Protein AF-A0A0T9FE63-F1 (afdb_monomer)

Mean predicted aligned error: 5.37 Å

Foldseek 3Di:
DDDDPPDDDDDADPVFWPDWDFDQDDPPDGHDDTFWTWTWGADPVRDIDIDTDGDPDRVCVVVVPDDDD

Radius of gyration: 13.03 Å; Cα contacts (8 Å, |Δi|>4): 94; chains: 1; bounding box: 28×34×30 Å

Secondary structure (DSSP, 8-state):
-B--TTS--B---GGGEEEEEEESEETTEE-SSS-EEEEEEE-TTS-EEEEEE--SSTTHHHHHHSPP-

Organism: Mycobacterium tuberculosis (NCBI:txid1773)

InterPro domains:
  IPR057446 PH domain-like, bacteria [PF25362] (1-67)

pLDDT: mean 86.44, std 10.67, range [50.09, 97.12]

Solvent-accessible surface area (backbone atoms only — not comparable to full-atom values): 4490 Å² total; per-residue (Å²): 120,52,77,50,91,99,51,80,71,47,80,76,61,74,90,34,53,76,46,77,48,78,27,43,57,53,97,91,46,73,53,90,59,75,66,24,47,32,39,30,33,46,47,98,88,67,50,73,48,79,49,70,46,67,67,95,50,78,76,57,54,59,68,74,68,55,79,86,129

Structure (mmCIF, N/CA/C/O backbone):
data_AF-A0A0T9FE63-F1
#
_entry.id   AF-A0A0T9FE63-F1
#
loop_
_atom_site.group_PDB
_atom_site.id
_atom_site.type_symbol
_atom_site.label_atom_id
_atom_site.label_alt_id
_atom_site.label_comp_id
_atom_site.label_asym_id
_atom_site.label_entity_id
_atom_site.label_seq_id
_atom_site.pdbx_PDB_ins_code
_atom_site.Cartn_x
_atom_site.Cartn_y
_atom_site.Cartn_z
_atom_site.occupancy
_atom_site.B_iso_or_equiv
_atom_site.auth_seq_id
_atom_site.auth_comp_id
_atom_site.auth_asym_id
_atom_site.auth_atom_id
_atom_site.pdbx_PDB_model_num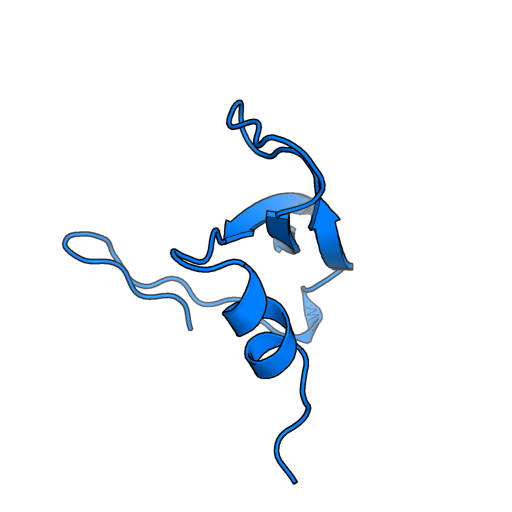
ATOM 1 N N . MET A 1 1 ? 4.570 -9.965 4.592 1.00 83.06 1 MET A N 1
ATOM 2 C CA . MET A 1 1 ? 5.366 -9.371 5.691 1.00 83.06 1 MET A CA 1
ATOM 3 C C . MET A 1 1 ? 6.306 -8.353 5.079 1.00 83.06 1 MET A C 1
ATOM 5 O O . MET A 1 1 ? 6.844 -8.643 4.021 1.00 83.06 1 MET A O 1
ATOM 9 N N . VAL A 1 2 ? 6.459 -7.171 5.680 1.00 87.62 2 VAL A N 1
ATOM 10 C CA . VAL A 1 2 ? 7.379 -6.138 5.180 1.00 87.62 2 VAL A CA 1
ATOM 11 C C . VAL A 1 2 ? 8.529 -5.993 6.165 1.00 87.62 2 VAL A C 1
ATOM 13 O O . VAL A 1 2 ? 8.315 -5.657 7.331 1.00 87.62 2 VAL A O 1
ATOM 16 N N . GLU A 1 3 ? 9.743 -6.222 5.677 1.00 90.38 3 GLU A N 1
ATOM 17 C CA . GLU A 1 3 ? 10.975 -6.125 6.453 1.00 90.38 3 GLU A CA 1
ATOM 18 C C . GLU A 1 3 ? 11.887 -5.059 5.860 1.00 90.38 3 GLU A C 1
ATOM 20 O O . GLU A 1 3 ? 11.979 -4.882 4.646 1.00 90.38 3 GLU A O 1
ATOM 25 N N . ARG A 1 4 ? 12.551 -4.307 6.735 1.00 88.75 4 ARG A N 1
ATOM 26 C CA . ARG A 1 4 ? 13.480 -3.246 6.352 1.00 88.75 4 ARG A CA 1
ATOM 27 C C . ARG A 1 4 ? 14.676 -3.285 7.283 1.00 88.75 4 ARG A C 1
ATOM 29 O O . ARG A 1 4 ? 14.530 -3.512 8.484 1.00 88.75 4 ARG A O 1
ATOM 36 N N . ALA A 1 5 ? 15.857 -2.999 6.745 1.00 92.62 5 ALA A N 1
ATOM 37 C CA . ALA A 1 5 ? 17.062 -2.910 7.557 1.00 92.62 5 ALA A CA 1
ATOM 38 C C . ALA A 1 5 ? 16.877 -1.886 8.689 1.00 92.62 5 ALA A C 1
ATOM 40 O O . ALA A 1 5 ? 16.458 -0.751 8.451 1.00 92.62 5 ALA A O 1
ATOM 41 N N . ARG A 1 6 ? 17.229 -2.291 9.916 1.00 92.25 6 ARG A N 1
ATOM 42 C CA . ARG A 1 6 ? 17.166 -1.456 11.131 1.00 92.25 6 ARG A CA 1
ATOM 43 C C . ARG A 1 6 ? 15.756 -0.968 11.498 1.00 92.25 6 ARG A C 1
ATOM 45 O O . ARG A 1 6 ? 15.623 0.041 12.185 1.00 92.25 6 ARG A O 1
ATOM 52 N N . A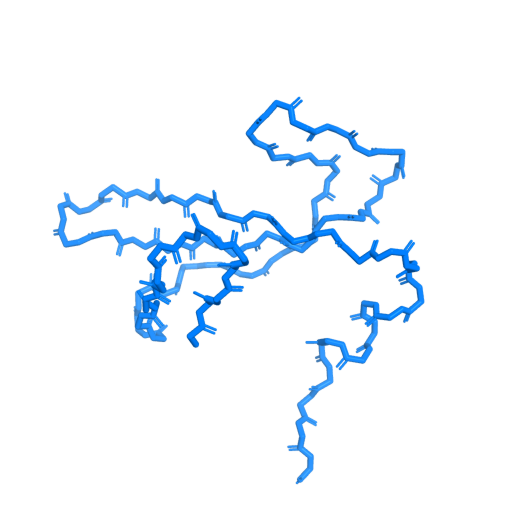LA A 1 7 ? 14.715 -1.679 11.071 1.00 92.00 7 ALA A N 1
ATOM 53 C CA . ALA A 1 7 ? 13.339 -1.443 11.494 1.00 92.00 7 ALA A CA 1
ATOM 54 C C . ALA A 1 7 ? 12.708 -2.736 12.019 1.00 92.00 7 ALA A C 1
ATOM 56 O O . ALA A 1 7 ? 13.140 -3.832 11.668 1.00 92.00 7 ALA A O 1
ATOM 57 N N . GLN A 1 8 ? 11.679 -2.600 12.855 1.00 93.25 8 GLN A N 1
ATOM 58 C CA . GLN A 1 8 ? 10.850 -3.741 13.236 1.00 93.25 8 GLN A CA 1
ATOM 59 C C . GLN A 1 8 ? 10.019 -4.196 12.026 1.00 93.25 8 GLN A C 1
ATOM 61 O O . GLN A 1 8 ? 9.539 -3.338 11.274 1.00 93.25 8 GLN A O 1
ATOM 66 N N . PRO A 1 9 ? 9.849 -5.513 11.823 1.00 91.69 9 PRO A N 1
ATOM 67 C CA . PRO A 1 9 ? 8.996 -6.028 10.765 1.00 91.69 9 PRO A CA 1
ATOM 68 C C . PRO A 1 9 ? 7.544 -5.615 11.010 1.00 91.69 9 PRO A C 1
ATOM 70 O O . PRO A 1 9 ? 7.092 -5.519 12.153 1.00 91.69 9 PRO A O 1
ATOM 73 N N . ILE A 1 10 ? 6.801 -5.391 9.927 1.00 89.50 10 ILE A N 1
ATOM 74 C CA . ILE A 1 10 ? 5.359 -5.140 9.995 1.00 89.50 10 ILE A CA 1
ATOM 75 C C . ILE A 1 10 ? 4.593 -6.212 9.222 1.00 89.50 10 ILE A C 1
ATOM 77 O O . ILE A 1 10 ? 4.993 -6.654 8.137 1.00 89.50 10 ILE A O 1
ATOM 81 N N . TRP A 1 11 ? 3.466 -6.626 9.793 1.00 89.94 11 TRP A N 1
ATOM 82 C CA . TRP A 1 11 ? 2.514 -7.522 9.152 1.00 89.94 11 TRP A CA 1
ATOM 83 C C . TRP A 1 11 ? 1.287 -6.744 8.678 1.00 89.94 11 TRP A C 1
ATOM 85 O O . TRP A 1 11 ? 0.795 -5.862 9.380 1.00 89.94 11 TRP A O 1
ATOM 95 N N . ILE A 1 12 ? 0.802 -7.094 7.487 1.00 90.31 12 ILE A N 1
ATOM 96 C CA . ILE A 1 12 ? -0.380 -6.506 6.858 1.00 90.31 12 ILE A CA 1
ATOM 97 C C . ILE A 1 12 ? -1.330 -7.666 6.583 1.00 90.31 12 ILE A C 1
ATOM 99 O O . ILE A 1 12 ? -1.016 -8.487 5.720 1.00 90.31 12 ILE A O 1
ATOM 103 N N . PRO A 1 13 ? -2.450 -7.777 7.309 1.00 92.12 13 PRO A N 1
ATOM 104 C CA . PRO A 1 13 ? -3.443 -8.797 7.015 1.00 92.12 13 PRO A CA 1
ATOM 105 C C . PRO A 1 13 ? -4.079 -8.539 5.648 1.00 92.12 13 PRO A C 1
ATOM 107 O O . PRO A 1 13 ? -4.428 -7.397 5.336 1.00 92.12 13 PRO A O 1
ATOM 110 N N . THR A 1 14 ? -4.239 -9.585 4.838 1.00 92.81 14 THR A N 1
ATOM 111 C CA . THR A 1 14 ? -4.804 -9.477 3.484 1.00 92.81 14 THR A CA 1
ATOM 112 C C . THR A 1 14 ? -6.222 -8.915 3.517 1.00 92.81 14 THR A C 1
ATOM 114 O O . THR A 1 14 ? -6.565 -8.059 2.708 1.00 92.81 14 THR A O 1
ATOM 117 N N . GLU A 1 15 ? -7.026 -9.316 4.500 1.00 95.25 15 GLU A N 1
ATOM 118 C CA . GLU A 1 15 ? -8.395 -8.838 4.704 1.00 95.25 15 GLU A CA 1
ATOM 119 C C . GLU A 1 15 ? -8.487 -7.344 5.050 1.00 95.25 15 GLU A C 1
ATOM 121 O O . GLU A 1 15 ? -9.547 -6.732 4.916 1.00 95.25 15 GLU A O 1
ATOM 126 N N . SER A 1 16 ? -7.379 -6.746 5.490 1.00 95.62 16 SER A N 1
ATOM 127 C CA . SER A 1 16 ? -7.296 -5.324 5.821 1.00 95.62 16 SER A CA 1
ATOM 128 C C . SER A 1 16 ? -6.874 -4.464 4.631 1.00 95.62 16 SER A C 1
ATOM 130 O O . SER A 1 16 ? -6.894 -3.236 4.748 1.00 95.62 16 SER A O 1
ATOM 132 N N . ILE A 1 17 ? -6.477 -5.068 3.505 1.00 95.75 17 ILE A N 1
ATOM 133 C CA . ILE A 1 17 ? -6.082 -4.347 2.293 1.00 95.75 17 ILE A CA 1
ATOM 134 C C . ILE A 1 17 ? -7.334 -3.766 1.632 1.00 95.75 17 ILE A C 1
ATOM 136 O O . ILE A 1 17 ? -8.249 -4.488 1.250 1.00 95.75 17 ILE A O 1
ATOM 140 N N . ALA A 1 18 ? -7.357 -2.444 1.479 1.00 96.81 18 ALA A N 1
ATOM 141 C CA . ALA A 1 18 ? -8.456 -1.724 0.842 1.00 96.81 18 ALA A CA 1
ATOM 142 C C . ALA A 1 18 ? -8.162 -1.388 -0.628 1.00 96.81 18 ALA A C 1
ATOM 144 O O . ALA A 1 18 ? -9.088 -1.245 -1.422 1.00 96.81 18 ALA A O 1
ATOM 145 N N . ALA A 1 19 ? -6.884 -1.238 -0.998 1.00 94.94 19 ALA A N 1
ATOM 146 C CA . ALA A 1 19 ? -6.475 -0.966 -2.375 1.00 94.94 19 ALA A CA 1
ATOM 147 C C . ALA A 1 19 ? -4.998 -1.300 -2.619 1.00 94.94 19 ALA A C 1
ATOM 149 O O . ALA A 1 19 ? -4.151 -1.086 -1.750 1.00 94.94 19 ALA A O 1
ATOM 150 N N . ILE A 1 20 ? -4.687 -1.716 -3.846 1.00 92.94 20 ILE A N 1
ATOM 151 C CA . ILE A 1 20 ? -3.329 -1.813 -4.393 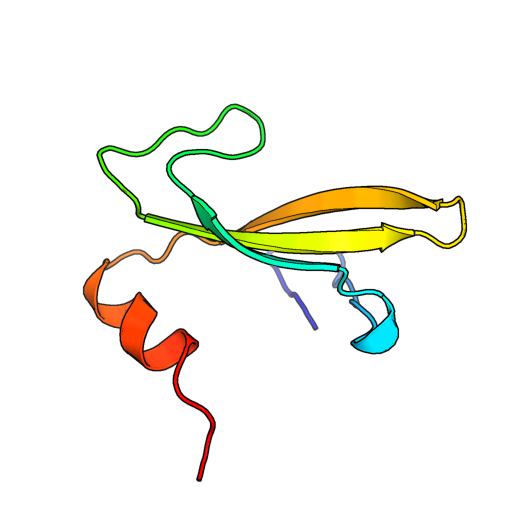1.00 92.94 20 ILE A CA 1
ATOM 152 C C . ILE A 1 20 ? -3.330 -1.020 -5.697 1.00 92.94 20 ILE A C 1
ATOM 154 O O . ILE A 1 20 ? -4.202 -1.225 -6.541 1.00 92.94 20 ILE A O 1
ATOM 158 N N . ARG A 1 21 ? -2.419 -0.057 -5.841 1.00 90.94 21 ARG A N 1
ATOM 159 C CA . ARG A 1 21 ? -2.469 0.900 -6.953 1.00 90.94 21 ARG A CA 1
ATOM 160 C C . ARG A 1 21 ? -1.110 1.482 -7.293 1.00 90.94 21 ARG A C 1
ATOM 162 O O . ARG A 1 21 ? -0.234 1.581 -6.440 1.00 90.94 21 ARG A O 1
ATOM 169 N N . MET A 1 22 ? -0.973 1.928 -8.534 1.00 89.69 22 MET A N 1
ATOM 170 C CA . MET A 1 22 ? 0.197 2.668 -8.984 1.00 89.69 22 MET A CA 1
ATOM 171 C C . MET A 1 22 ? -0.050 4.173 -8.861 1.00 89.69 22 MET A C 1
ATOM 173 O O . MET A 1 22 ? -1.051 4.692 -9.346 1.00 89.69 22 MET A O 1
ATOM 177 N N . GLU A 1 23 ? 0.883 4.874 -8.231 1.00 91.50 23 GLU A N 1
ATOM 178 C CA . GLU A 1 23 ? 0.779 6.287 -7.880 1.00 91.50 23 GLU A CA 1
ATOM 179 C C . GLU A 1 23 ? 1.965 7.100 -8.406 1.00 91.50 23 GLU A C 1
ATOM 181 O O . GLU A 1 23 ? 3.054 6.589 -8.694 1.00 91.50 23 GLU A O 1
ATOM 186 N N . ARG A 1 24 ? 1.749 8.415 -8.506 1.00 90.75 24 ARG A N 1
ATOM 187 C CA . ARG A 1 24 ? 2.811 9.398 -8.798 1.00 90.75 24 ARG A CA 1
ATOM 188 C C . ARG A 1 24 ? 3.513 9.894 -7.531 1.00 90.75 24 ARG A C 1
ATOM 19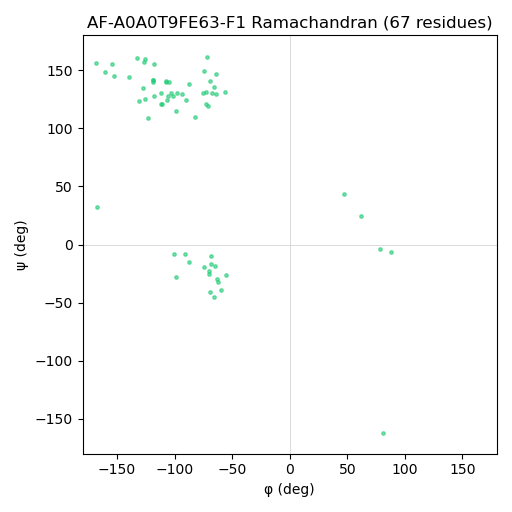0 O O . ARG A 1 24 ? 4.575 10.513 -7.616 1.00 90.75 24 ARG A O 1
ATOM 197 N N . GLY A 1 25 ? 2.924 9.655 -6.360 1.00 91.06 25 GLY A N 1
ATOM 198 C CA . GLY A 1 25 ? 3.454 10.109 -5.081 1.00 91.06 25 GLY A CA 1
ATOM 199 C C . GLY A 1 25 ? 2.769 9.480 -3.870 1.00 91.06 25 GLY A C 1
ATOM 200 O O . GLY A 1 25 ? 1.622 9.056 -3.951 1.00 91.06 25 GLY A O 1
ATOM 201 N N . VAL A 1 26 ? 3.470 9.447 -2.736 1.00 92.69 26 VAL A N 1
ATOM 202 C CA . VAL A 1 26 ? 2.932 9.053 -1.424 1.00 92.69 26 VAL A CA 1
ATOM 203 C C . VAL A 1 26 ? 3.731 9.737 -0.314 1.00 92.69 26 VAL A C 1
ATOM 205 O O . VAL A 1 26 ? 4.939 9.912 -0.456 1.00 92.69 26 VAL A O 1
ATOM 208 N N . ALA A 1 27 ? 3.086 10.115 0.794 1.00 88.19 27 ALA A N 1
ATOM 209 C CA . ALA A 1 27 ? 3.756 10.630 1.999 1.00 88.19 27 ALA A CA 1
ATOM 210 C C . ALA A 1 27 ? 4.834 11.711 1.722 1.00 88.19 27 ALA A C 1
ATOM 212 O O . ALA A 1 27 ? 5.943 11.660 2.248 1.00 88.19 27 ALA A O 1
ATOM 213 N N . GLY A 1 28 ? 4.533 12.670 0.838 1.00 87.69 28 GLY A N 1
ATOM 214 C CA . GLY A 1 28 ? 5.454 13.753 0.461 1.00 87.69 28 GLY A CA 1
ATOM 215 C C . GLY A 1 28 ? 6.556 13.364 -0.536 1.00 87.69 28 GLY A C 1
ATOM 216 O O . GLY A 1 28 ? 7.289 14.234 -1.003 1.00 87.69 28 GLY A O 1
ATOM 217 N N . LYS A 1 29 ? 6.664 12.088 -0.921 1.00 85.94 29 LYS A N 1
ATOM 218 C CA . LYS A 1 29 ? 7.547 11.629 -1.996 1.00 85.94 29 LYS A CA 1
ATOM 219 C C . LYS A 1 29 ? 6.800 11.657 -3.324 1.00 85.94 29 LYS A C 1
ATOM 221 O O . LYS A 1 29 ? 5.774 11.007 -3.459 1.00 85.94 29 LYS A O 1
ATOM 226 N N . VAL A 1 30 ? 7.344 12.365 -4.310 1.00 88.06 30 VAL A N 1
ATOM 227 C CA . VAL A 1 30 ? 6.817 12.429 -5.683 1.00 88.06 30 VAL A CA 1
ATOM 228 C C . VAL A 1 30 ? 7.865 11.876 -6.646 1.00 88.06 30 VAL A C 1
ATOM 230 O O . VAL A 1 30 ? 9.064 12.104 -6.457 1.00 88.06 30 VAL A O 1
ATOM 233 N N . VAL A 1 31 ? 7.423 11.139 -7.663 1.00 83.81 31 VAL A N 1
ATOM 234 C CA . VAL A 1 31 ? 8.263 10.636 -8.757 1.00 83.81 31 VAL A CA 1
ATOM 235 C C . VAL A 1 31 ? 7.802 11.205 -10.099 1.00 83.81 31 VAL A C 1
ATOM 237 O O . VAL A 1 31 ? 6.649 11.604 -10.271 1.00 83.81 31 VAL A O 1
ATOM 240 N N . ALA A 1 32 ? 8.719 11.272 -11.065 1.00 82.81 32 ALA A N 1
ATOM 241 C CA . ALA A 1 32 ? 8.363 11.613 -12.436 1.00 82.81 32 ALA A CA 1
ATOM 242 C C . ALA A 1 32 ? 7.587 10.443 -13.062 1.00 82.81 32 ALA A C 1
ATOM 244 O O . ALA A 1 32 ? 8.104 9.334 -13.173 1.00 82.81 32 ALA A O 1
ATOM 245 N N . GLY A 1 33 ? 6.342 10.692 -13.471 1.00 82.88 33 GLY A N 1
ATOM 246 C CA . GLY A 1 33 ? 5.447 9.651 -13.983 1.00 82.88 33 GLY A CA 1
ATOM 247 C C . GLY A 1 33 ? 4.772 8.833 -12.876 1.00 82.88 33 GLY A C 1
ATOM 248 O O . GLY A 1 33 ? 4.683 9.279 -11.736 1.00 82.88 33 GLY A O 1
ATOM 249 N N . ILE A 1 34 ? 4.244 7.663 -13.242 1.00 78.50 34 ILE A N 1
ATOM 250 C CA . ILE A 1 34 ? 3.616 6.701 -12.326 1.00 78.50 34 ILE A CA 1
ATOM 251 C C . ILE A 1 34 ? 4.655 5.622 -12.016 1.00 78.50 34 ILE A C 1
ATOM 253 O O . ILE A 1 34 ? 5.080 4.903 -12.922 1.00 78.50 34 ILE A O 1
ATOM 257 N N . GLY A 1 35 ? 5.086 5.542 -10.761 1.00 86.19 35 GLY A N 1
ATOM 258 C CA . GLY A 1 35 ? 6.240 4.724 -10.378 1.00 86.19 35 GLY A CA 1
ATOM 259 C C . GLY A 1 35 ? 6.372 4.530 -8.875 1.00 86.19 35 GLY A C 1
ATOM 260 O O . GLY A 1 35 ? 7.482 4.506 -8.358 1.00 86.19 35 GLY A O 1
ATOM 261 N N . ILE A 1 36 ? 5.247 4.489 -8.165 1.00 90.62 36 ILE A N 1
ATOM 262 C CA . ILE A 1 36 ? 5.163 4.060 -6.770 1.00 90.62 36 ILE A CA 1
ATOM 263 C C . ILE A 1 36 ? 4.026 3.046 -6.696 1.00 90.62 36 ILE A C 1
ATOM 265 O O . ILE A 1 36 ? 2.899 3.380 -7.048 1.00 90.62 36 ILE A O 1
ATOM 269 N N . LEU A 1 37 ? 4.305 1.837 -6.216 1.00 90.81 37 LEU A N 1
ATOM 270 C CA . LEU A 1 37 ? 3.269 0.876 -5.854 1.00 90.81 37 LEU A CA 1
ATOM 271 C C . LEU A 1 37 ? 2.780 1.228 -4.450 1.00 90.81 37 LEU A C 1
ATOM 273 O O . LEU A 1 37 ? 3.528 1.080 -3.488 1.00 90.81 37 LEU A O 1
ATOM 277 N N . ALA A 1 38 ? 1.558 1.727 -4.322 1.00 93.12 38 ALA A N 1
ATOM 278 C CA . ALA A 1 38 ? 0.947 2.065 -3.047 1.00 93.12 38 ALA A CA 1
ATOM 279 C C . ALA A 1 38 ? -0.036 0.974 -2.614 1.00 93.12 38 ALA A C 1
ATOM 281 O O . ALA A 1 38 ? -0.959 0.618 -3.350 1.00 93.12 38 ALA A O 1
ATOM 282 N N . ILE A 1 39 ? 0.141 0.488 -1.388 1.00 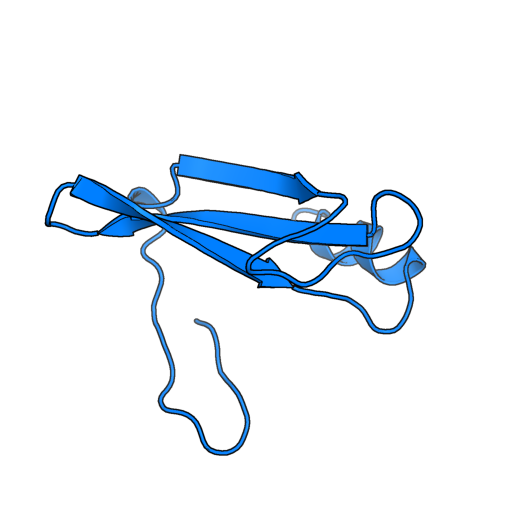93.38 39 ILE A N 1
ATOM 283 C CA . ILE A 1 39 ? -0.793 -0.415 -0.718 1.00 93.38 39 ILE A CA 1
ATOM 284 C C . ILE A 1 39 ? -1.518 0.384 0.358 1.00 93.38 39 ILE A C 1
ATOM 286 O O . ILE A 1 39 ? -0.880 0.974 1.235 1.00 93.38 39 ILE A O 1
ATOM 290 N N . ARG A 1 40 ? -2.850 0.384 0.286 1.00 95.94 40 ARG A N 1
ATOM 291 C CA . ARG A 1 40 ? -3.723 0.920 1.326 1.00 95.94 40 ARG A CA 1
ATOM 292 C C . ARG A 1 40 ? -4.226 -0.197 2.211 1.00 95.94 40 ARG A C 1
ATOM 294 O O . ARG A 1 40 ? -4.816 -1.152 1.706 1.00 95.94 40 ARG A O 1
ATOM 301 N N . TRP 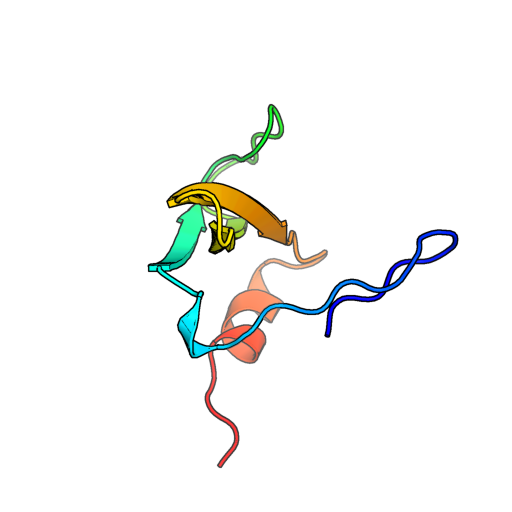A 1 41 ? -4.111 -0.022 3.520 1.00 95.19 41 TRP A N 1
ATOM 302 C CA . TRP A 1 41 ? -4.790 -0.885 4.477 1.00 95.19 41 TRP A CA 1
ATOM 303 C C . TRP A 1 41 ? -5.511 -0.093 5.556 1.00 95.19 41 TRP A C 1
ATOM 305 O O . TRP A 1 41 ? -5.198 1.069 5.826 1.00 95.19 41 TRP A O 1
ATOM 315 N N . ARG A 1 42 ? -6.458 -0.756 6.213 1.00 97.12 42 ARG A N 1
ATOM 316 C CA . ARG A 1 42 ? -7.229 -0.201 7.321 1.00 97.12 42 ARG A CA 1
ATOM 317 C C . ARG A 1 42 ? -6.776 -0.800 8.650 1.00 97.12 42 ARG A C 1
ATOM 319 O O . ARG A 1 42 ? -6.720 -2.015 8.808 1.00 97.12 42 ARG A O 1
ATOM 326 N N . LEU A 1 43 ? -6.463 0.057 9.616 1.00 94.69 43 LEU A N 1
ATOM 327 C CA . LEU A 1 43 ? -6.216 -0.350 10.998 1.00 94.69 43 LEU A CA 1
ATOM 328 C C . LEU A 1 43 ? -7.524 -0.765 11.695 1.00 94.69 43 LEU A C 1
ATOM 330 O O . LEU A 1 43 ? -8.596 -0.324 11.277 1.00 94.69 43 LEU A O 1
ATOM 334 N N . PRO A 1 44 ? -7.468 -1.516 12.814 1.00 94.00 44 PRO A N 1
ATOM 335 C CA . PRO A 1 44 ? -8.661 -1.842 13.604 1.00 94.00 44 PRO A CA 1
ATOM 336 C C . PRO A 1 44 ? -9.461 -0.616 14.069 1.00 94.00 44 PRO A C 1
ATOM 338 O O . PRO A 1 44 ? -10.671 -0.699 14.245 1.00 94.00 44 PRO A O 1
ATOM 341 N N . SER A 1 45 ? -8.804 0.541 14.219 1.00 96.06 45 SER A N 1
ATOM 342 C CA . SER A 1 45 ? -9.451 1.826 14.521 1.00 96.06 45 SER A CA 1
ATOM 343 C C . SER A 1 45 ? -10.315 2.380 13.380 1.00 96.06 45 SER A C 1
ATOM 345 O O . SER A 1 45 ? -11.001 3.378 13.569 1.00 96.06 45 SER A O 1
ATOM 347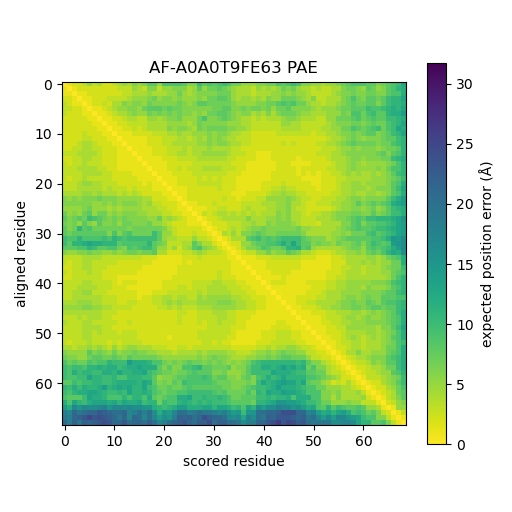 N N . GLY A 1 46 ? -10.246 1.793 12.183 1.00 95.38 46 GLY A N 1
ATOM 348 C CA . GLY A 1 46 ? -10.867 2.308 10.963 1.00 95.38 46 GLY A CA 1
ATOM 349 C C . GLY A 1 46 ? -9.990 3.285 10.175 1.00 95.38 46 GLY A C 1
ATOM 350 O O . GLY A 1 46 ? -10.351 3.654 9.062 1.00 95.38 46 GLY A O 1
ATOM 351 N N . THR A 1 47 ? -8.832 3.685 10.709 1.00 96.94 47 THR A N 1
ATOM 352 C CA . THR A 1 47 ? -7.889 4.582 10.026 1.00 96.94 47 THR A CA 1
ATOM 353 C C . THR A 1 47 ? -7.268 3.900 8.808 1.00 96.94 47 THR A C 1
ATOM 355 O O . THR A 1 47 ? -6.737 2.796 8.927 1.00 96.94 47 THR A O 1
ATOM 358 N N . GLU A 1 48 ? -7.281 4.573 7.658 1.00 95.88 48 GLU A N 1
ATOM 359 C CA . GLU A 1 48 ? -6.574 4.121 6.457 1.00 95.88 48 GLU A CA 1
ATOM 360 C C . GLU A 1 48 ? -5.129 4.628 6.441 1.00 95.88 48 GLU A C 1
ATOM 362 O O . GLU A 1 48 ? -4.854 5.784 6.768 1.00 95.88 48 GLU A O 1
ATOM 367 N N . ILE A 1 49 ? -4.205 3.757 6.041 1.00 93.69 49 ILE A N 1
ATOM 368 C CA . ILE A 1 49 ? -2.784 4.063 5.882 1.00 93.69 49 ILE A CA 1
ATOM 369 C C . ILE A 1 49 ? -2.357 3.641 4.484 1.00 93.69 49 ILE A C 1
ATOM 371 O O . ILE A 1 49 ? -2.671 2.537 4.044 1.00 93.69 49 ILE A O 1
ATOM 375 N N . ASP A 1 50 ? -1.603 4.514 3.819 1.00 94.69 50 ASP A N 1
ATOM 376 C CA . ASP A 1 50 ? -0.914 4.202 2.572 1.00 94.69 50 ASP A CA 1
ATOM 377 C C . ASP A 1 50 ? 0.580 3.972 2.836 1.00 94.69 50 ASP A C 1
ATOM 379 O O . ASP A 1 50 ? 1.254 4.809 3.442 1.00 94.69 50 ASP A O 1
ATOM 383 N N . VAL A 1 51 ? 1.110 2.861 2.326 1.00 91.00 51 VAL A N 1
ATOM 384 C CA . VAL A 1 51 ? 2.551 2.589 2.247 1.00 91.00 51 VAL A CA 1
ATOM 385 C C . VAL A 1 51 ? 2.932 2.455 0.781 1.00 91.00 51 VAL A C 1
ATOM 387 O O . VAL A 1 51 ? 2.313 1.683 0.054 1.00 91.00 51 VAL A O 1
ATOM 390 N N . GLY A 1 52 ? 3.944 3.206 0.337 1.00 92.00 52 GLY A N 1
ATOM 391 C CA . GLY A 1 52 ? 4.440 3.110 -1.035 1.00 92.00 52 GLY A CA 1
ATOM 392 C C . GLY A 1 52 ? 5.795 2.434 -1.145 1.00 92.00 52 GLY A C 1
ATOM 393 O O . GLY A 1 52 ? 6.704 2.694 -0.356 1.00 92.00 52 GLY A O 1
ATOM 394 N N . PHE A 1 53 ? 5.922 1.628 -2.189 1.00 88.88 53 PHE A N 1
ATOM 395 C CA . PHE A 1 53 ? 7.125 0.929 -2.600 1.00 88.88 53 PHE A CA 1
ATOM 396 C C . PHE A 1 53 ? 7.61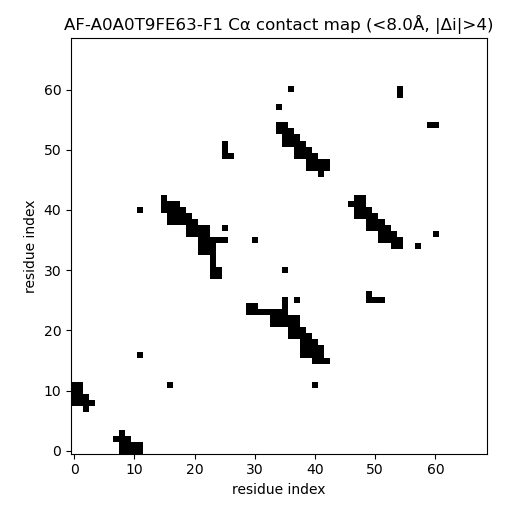7 1.514 -3.917 1.00 88.88 53 PHE A C 1
ATOM 398 O O . PHE A 1 53 ? 6.863 1.679 -4.884 1.00 88.88 53 PHE A O 1
ATOM 405 N N . ARG A 1 54 ? 8.905 1.839 -3.949 1.00 86.81 54 ARG A N 1
ATOM 406 C CA . ARG A 1 54 ? 9.583 2.280 -5.158 1.00 86.81 54 ARG A CA 1
ATOM 407 C C . ARG A 1 54 ? 10.587 1.207 -5.564 1.00 86.81 54 ARG A C 1
ATOM 409 O O . ARG A 1 54 ? 11.463 0.907 -4.762 1.00 86.81 54 ARG A O 1
ATOM 416 N N . ALA A 1 55 ? 10.445 0.665 -6.766 1.00 82.06 55 ALA A N 1
ATOM 417 C CA . ALA A 1 55 ? 11.461 -0.185 -7.367 1.00 82.06 55 ALA A CA 1
ATOM 418 C C . ALA A 1 55 ? 12.644 0.676 -7.832 1.00 82.06 55 ALA A C 1
ATOM 420 O O . ALA A 1 55 ? 12.466 1.848 -8.197 1.00 82.06 55 ALA A O 1
ATOM 421 N N . ASP A 1 56 ? 13.848 0.111 -7.806 1.00 80.50 56 ASP A N 1
ATOM 422 C CA . ASP A 1 56 ? 15.035 0.804 -8.306 1.00 80.50 56 ASP A CA 1
ATOM 423 C C . ASP A 1 56 ? 14.964 0.951 -9.834 1.00 80.50 56 ASP A C 1
ATOM 425 O O . ASP A 1 56 ? 15.216 2.045 -10.354 1.00 80.50 56 ASP A O 1
ATOM 429 N N . ASN A 1 57 ? 14.509 -0.097 -10.535 1.00 79.81 57 ASN A N 1
ATOM 430 C CA . ASN A 1 57 ? 14.129 -0.058 -11.946 1.00 79.81 57 ASN A CA 1
ATOM 431 C C . ASN A 1 57 ? 12.601 -0.133 -12.118 1.00 79.81 57 ASN A C 1
ATOM 433 O O . ASN A 1 57 ? 11.909 -0.887 -11.444 1.00 79.81 57 ASN A O 1
ATOM 437 N N . ARG A 1 58 ? 12.053 0.646 -13.055 1.00 70.88 58 ARG A N 1
ATOM 438 C CA . ARG A 1 58 ? 10.616 0.674 -13.347 1.00 70.88 58 ARG A CA 1
ATOM 439 C C . ARG A 1 58 ? 10.119 -0.605 -14.028 1.00 70.88 58 ARG A C 1
ATOM 441 O O . ARG A 1 58 ? 8.941 -0.921 -13.896 1.00 70.88 58 ARG A O 1
ATOM 448 N N . ASP A 1 59 ? 10.985 -1.328 -14.726 1.00 76.00 59 ASP A N 1
ATOM 449 C CA . ASP A 1 59 ? 10.586 -2.551 -15.432 1.00 76.00 59 ASP A CA 1
ATOM 450 C C . ASP A 1 59 ? 10.254 -3.702 -14.457 1.00 76.00 59 ASP A C 1
ATOM 452 O O . ASP A 1 59 ? 9.425 -4.553 -14.765 1.00 76.00 59 ASP A O 1
ATOM 456 N N . GLU A 1 60 ? 10.781 -3.659 -13.227 1.00 74.25 60 GLU A N 1
ATOM 457 C CA . GLU A 1 60 ? 10.514 -4.647 -12.165 1.00 74.25 60 GLU A CA 1
ATOM 458 C C . GLU A 1 60 ? 9.073 -4.592 -11.628 1.00 74.25 60 GLU A C 1
ATOM 460 O O . GLU A 1 60 ? 8.598 -5.536 -11.001 1.00 74.25 60 GLU A O 1
ATOM 465 N N . TYR A 1 61 ? 8.331 -3.506 -11.883 1.00 70.50 61 TYR A N 1
ATOM 466 C CA . TYR A 1 61 ? 6.936 -3.416 -11.442 1.00 70.50 61 TYR A CA 1
ATOM 467 C C . TYR A 1 61 ? 6.041 -4.467 -12.085 1.00 70.50 61 TYR A C 1
ATOM 469 O O . TYR A 1 61 ? 5.041 -4.844 -11.477 1.00 70.50 61 TYR A O 1
ATOM 477 N N . GLN A 1 62 ? 6.366 -4.906 -13.302 1.00 70.06 62 GLN A N 1
ATOM 478 C CA . GLN A 1 62 ? 5.578 -5.930 -13.971 1.00 70.06 62 GLN A CA 1
ATOM 479 C C . GLN A 1 62 ? 5.677 -7.255 -13.209 1.00 70.06 62 GLN A C 1
ATOM 481 O O . GLN A 1 62 ? 4.650 -7.838 -12.882 1.00 70.06 62 GLN A O 1
ATOM 486 N N . GLU A 1 63 ? 6.888 -7.643 -12.805 1.00 70.44 63 GLU A N 1
ATOM 487 C CA . GLU A 1 63 ? 7.145 -8.860 -12.026 1.00 70.44 63 GLU A CA 1
ATOM 488 C C . GLU A 1 63 ? 6.447 -8.837 -10.654 1.00 70.44 63 GLU A C 1
ATOM 490 O O . GLU A 1 63 ? 6.021 -9.871 -10.153 1.00 70.44 63 GLU A O 1
ATOM 495 N N . TRP A 1 64 ? 6.280 -7.661 -10.037 1.00 70.75 64 TRP A N 1
ATOM 496 C CA . TRP A 1 64 ? 5.593 -7.531 -8.740 1.00 70.75 64 TRP A CA 1
ATOM 497 C C . TRP A 1 64 ? 4.070 -7.669 -8.829 1.00 70.75 64 TRP A C 1
ATOM 499 O O . TRP A 1 64 ? 3.412 -7.857 -7.805 1.00 70.75 64 TRP A O 1
ATOM 509 N N . LEU A 1 65 ? 3.507 -7.496 -10.024 1.00 68.31 65 LEU A N 1
ATOM 510 C CA . LEU A 1 65 ? 2.068 -7.557 -10.275 1.00 68.31 65 LEU A CA 1
ATOM 511 C C . LEU A 1 65 ? 1.634 -8.898 -10.880 1.00 68.31 65 LEU A C 1
ATOM 513 O O . LEU A 1 65 ? 0.434 -9.134 -11.004 1.00 68.31 65 LEU A O 1
ATOM 517 N N . GLU A 1 66 ? 2.579 -9.760 -11.256 1.00 69.44 66 GLU A N 1
ATOM 518 C CA . GLU A 1 66 ? 2.298 -11.100 -11.764 1.00 69.44 66 GLU A CA 1
ATOM 519 C C . GLU A 1 66 ? 1.887 -12.037 -10.611 1.00 69.44 66 GLU A C 1
ATOM 521 O O . GLU A 1 66 ? 2.542 -12.101 -9.568 1.00 69.44 66 GLU A O 1
ATOM 526 N N . GLU A 1 67 ? 0.775 -12.763 -10.778 1.00 54.22 67 GLU A N 1
ATOM 527 C CA . GLU A 1 67 ? 0.417 -13.850 -9.860 1.00 54.22 67 GLU A CA 1
ATOM 528 C C . GLU A 1 67 ? 1.365 -15.036 -10.102 1.00 54.22 67 GLU A C 1
ATOM 530 O O . GLU A 1 67 ? 1.559 -15.429 -11.257 1.00 54.22 67 GLU A O 1
ATOM 535 N N . PRO A 1 68 ? 1.963 -15.628 -9.052 1.00 52.56 68 PRO A N 1
ATOM 536 C CA . PRO A 1 68 ? 2.748 -16.840 -9.223 1.00 52.56 68 PRO A CA 1
ATOM 537 C C . PRO A 1 68 ? 1.827 -17.970 -9.704 1.00 52.56 68 PRO A C 1
ATOM 539 O O . PRO A 1 68 ? 0.763 -18.193 -9.123 1.00 52.56 68 PRO A O 1
ATOM 542 N N . VAL A 1 69 ? 2.245 -18.650 -10.777 1.00 50.09 69 VAL A N 1
ATOM 543 C CA . VAL A 1 69 ? 1.579 -19.840 -11.341 1.00 50.09 69 VAL A CA 1
ATOM 544 C C . VAL A 1 69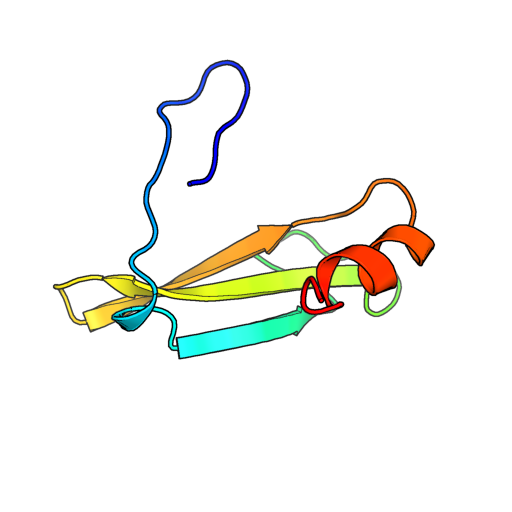 ? 1.556 -21.027 -10.384 1.00 50.09 69 VAL A C 1
ATOM 546 O O . VAL A 1 69 ? 2.532 -21.202 -9.618 1.00 50.09 69 VAL A O 1
#

Nearest PDB structures (foldseek):
  1lqy-assembly1_A  TM=3.426E-01  e=4.280E+00  Geobacillus stearothermophilus
  3u7n-assembly1_A  TM=3.874E-01  e=5.803E+00  Staphylococcus aureus subsp. aureus COL
  5zwo-assembly1_v  TM=3.840E-01  e=9.445E+00  Saccharomyces cerevisiae S288C

Sequence (69 aa):
MVERARAQPIWIPTESIAAIRMERGVAGKVVAGIGILAIRWRLPSGTEIDVGFRADNRDEYQEWLEEPV